Protein AF-A0A2K4XDV6-F1 (afdb_monomer_lite)

Organism: NCBI:txid1314868

Secondary structure (DSSP, 8-state):
--HHHHHHHHHHTT-SSHHHHHHHHHHT---HHHHHHHHHHHHTTSPPSSSHHHHHHHHT--TT--STTHHHHHHHHHHHHTT--HHHHHHHHHHHHHHHHHHHHHHHH-GGGSTT--S-----EEE-TTS-EEEE----GGGTGGG-TTSSTT--SS---TTSGGG--

pLDDT: mean 93.17, std 11.09, range [41.84, 98.5]

Sequence (169 aa):
MNKQELTEIFRKFKASNPEQWAESEIEEGIPQLARFLFLKGAWSNVVPDNDEWIQHILKNYDPTDNGPYSGMMHSIKEMIDAGVSKNAITEFARCIGAEMIFSMTYLMDDPEVVEDNEYVNWGLFITDDEGRPIKELSGLYESVLGTDPTGREMCPKNKIDPSNDLINA

Radius of gyration: 20.41 Å; chains: 1; bounding box: 43×46×60 Å

Foldseek 3Di:
DALVVQLVVCVVVPADPSSVLSCCCVPVVAPSVVLLVVLLVLLVPQDDQDLVVVVVLVVPDDPPDPDPPNVVSVVSVVCVVVPNDSNNVSLVSNVVSLVVQLVVLVCQQDVPVPPPPPDDDHHAADADPVRHGDGTNHDSNVCSLSSNPVNCSSDDPDPDPPVVVVVPD

Structure (mmCIF, N/CA/C/O backbone):
data_AF-A0A2K4XDV6-F1
#
_entry.id   AF-A0A2K4XDV6-F1
#
loop_
_atom_site.group_PDB
_atom_site.id
_atom_site.type_symbol
_atom_site.label_atom_id
_atom_site.label_alt_id
_atom_site.label_comp_id
_atom_site.label_asym_id
_atom_site.label_entity_id
_atom_site.label_seq_id
_atom_site.pdbx_PDB_ins_code
_atom_site.Cartn_x
_atom_site.Cartn_y
_atom_site.Cartn_z
_atom_site.occupancy
_atom_site.B_iso_or_equiv
_atom_site.auth_seq_id
_atom_site.auth_comp_id
_atom_site.auth_asym_id
_atom_site.auth_atom_id
_atom_site.pdbx_PDB_model_num
ATOM 1 N N . MET A 1 1 ? -8.083 8.823 23.516 1.00 90.25 1 MET A N 1
ATOM 2 C CA . MET A 1 1 ? -7.877 10.073 22.760 1.00 90.25 1 MET A CA 1
ATOM 3 C C . MET A 1 1 ? -9.237 10.667 22.460 1.00 90.25 1 MET A C 1
ATOM 5 O O . MET A 1 1 ? -10.180 9.904 22.283 1.00 90.25 1 MET A O 1
ATOM 9 N N . ASN A 1 2 ? -9.360 11.989 22.461 1.00 96.44 2 ASN A N 1
ATOM 10 C CA . ASN A 1 2 ? -10.571 12.681 22.014 1.00 96.44 2 ASN A CA 1
ATOM 11 C C . ASN A 1 2 ? -10.479 13.058 20.517 1.00 96.44 2 ASN A C 1
ATOM 13 O O . ASN A 1 2 ? -9.420 12.934 19.899 1.00 96.44 2 ASN A O 1
ATOM 17 N N . LYS A 1 3 ? -11.586 13.541 19.933 1.00 97.31 3 LYS A N 1
ATOM 18 C CA . LYS A 1 3 ? -11.684 13.914 18.505 1.00 97.31 3 LYS A CA 1
ATOM 19 C C . LYS A 1 3 ? -10.643 14.960 18.081 1.00 97.31 3 LYS A C 1
ATOM 21 O O . LYS A 1 3 ? -10.083 14.858 16.991 1.00 97.31 3 LYS A O 1
ATOM 26 N N . GLN A 1 4 ? -10.354 15.948 18.932 1.00 97.81 4 GLN A N 1
ATOM 27 C CA . GLN A 1 4 ? -9.379 16.998 18.626 1.00 97.81 4 GLN A CA 1
ATOM 28 C C . GLN A 1 4 ? -7.950 16.442 18.583 1.00 97.81 4 GLN A C 1
ATOM 30 O O . GLN A 1 4 ? -7.229 16.694 17.619 1.00 97.81 4 GLN A O 1
ATOM 35 N N . GLU A 1 5 ? -7.570 15.634 19.575 1.00 98.12 5 GLU A N 1
ATOM 36 C CA . GLU A 1 5 ? -6.262 14.964 19.619 1.00 98.12 5 GLU A CA 1
ATOM 37 C C . GLU A 1 5 ? -6.055 14.072 18.385 1.00 98.12 5 GLU A C 1
ATOM 39 O O . GLU A 1 5 ? -5.017 14.151 17.727 1.00 98.12 5 GLU A O 1
ATOM 44 N N . LEU A 1 6 ? -7.061 13.270 18.016 1.00 98.25 6 LEU A N 1
ATOM 45 C CA . LEU A 1 6 ? -7.009 12.424 16.819 1.00 98.25 6 LEU A CA 1
ATOM 46 C C . LEU A 1 6 ? -6.878 13.245 15.534 1.00 98.25 6 LEU A C 1
ATOM 48 O O . LEU A 1 6 ? -6.049 12.926 14.684 1.00 98.25 6 LEU A O 1
ATOM 52 N N . THR A 1 7 ? -7.636 14.335 15.409 1.00 98.38 7 THR A N 1
ATOM 53 C CA . THR A 1 7 ? -7.563 15.231 14.243 1.00 98.38 7 THR A CA 1
ATOM 54 C C . THR A 1 7 ? -6.146 15.786 14.066 1.00 98.38 7 THR A C 1
ATOM 56 O O . THR A 1 7 ? -5.611 15.819 12.956 1.00 98.38 7 THR A O 1
ATOM 59 N N . GLU A 1 8 ? -5.501 16.207 15.157 1.00 98.38 8 GLU A N 1
ATOM 60 C CA . GLU A 1 8 ? -4.121 16.701 15.128 1.00 98.38 8 GLU A CA 1
ATOM 61 C C . GLU A 1 8 ? -3.122 15.607 14.726 1.00 98.38 8 GLU A C 1
ATOM 63 O O . GLU A 1 8 ? -2.201 15.870 13.945 1.00 98.38 8 GLU A O 1
ATOM 68 N N . ILE A 1 9 ? -3.333 14.371 15.185 1.00 98.31 9 ILE A N 1
ATOM 69 C CA . ILE A 1 9 ? -2.529 13.206 14.797 1.00 98.31 9 ILE A CA 1
ATOM 70 C C . ILE A 1 9 ? -2.672 12.916 13.295 1.00 98.31 9 ILE A C 1
ATOM 72 O O . ILE A 1 9 ? -1.661 12.839 12.590 1.00 98.31 9 ILE A O 1
ATOM 76 N N . PHE A 1 10 ? -3.894 12.816 12.771 1.00 97.81 10 PHE A N 1
ATOM 77 C CA . PHE A 1 10 ? -4.126 12.595 11.339 1.00 97.81 10 PHE A CA 1
ATOM 78 C C . PHE A 1 10 ? -3.532 13.719 10.485 1.00 97.81 10 PHE A C 1
ATOM 80 O O . PHE A 1 10 ? -2.877 13.453 9.473 1.00 97.81 10 PHE A O 1
ATOM 87 N N . ARG A 1 11 ? -3.656 14.977 10.930 1.00 97.19 11 ARG A N 1
ATOM 88 C CA . ARG A 1 11 ? -3.043 16.130 10.257 1.00 97.19 11 ARG A CA 1
ATOM 89 C C . ARG A 1 11 ? -1.518 16.039 10.243 1.00 97.19 11 ARG A C 1
ATOM 91 O O . ARG A 1 11 ? -0.907 16.274 9.201 1.00 97.19 11 ARG A O 1
ATOM 98 N N . LYS A 1 12 ? -0.891 15.638 11.356 1.00 97.25 12 LYS A N 1
ATOM 99 C CA . LYS A 1 12 ? 0.561 15.390 11.428 1.00 97.25 12 LYS A CA 1
ATOM 100 C C . LYS A 1 12 ? 1.000 14.332 10.416 1.00 97.25 12 LYS A C 1
ATOM 102 O O . LYS A 1 12 ? 2.052 14.480 9.794 1.00 97.25 12 LYS A O 1
ATOM 107 N N . PHE A 1 13 ? 0.192 13.294 10.214 1.00 95.06 13 PHE A N 1
ATOM 108 C CA . PHE A 1 13 ? 0.467 12.270 9.211 1.00 95.06 13 PHE A CA 1
ATOM 109 C C . PHE A 1 13 ? -0.034 12.603 7.800 1.00 95.06 13 PHE A C 1
ATOM 111 O O . PHE A 1 13 ? 0.150 11.775 6.903 1.00 95.06 13 PHE A O 1
ATOM 118 N N . LYS A 1 14 ? -0.555 13.816 7.577 1.00 93.94 14 LYS A N 1
ATOM 119 C CA . LYS A 1 14 ? -1.045 14.315 6.284 1.00 93.94 14 LYS A CA 1
ATOM 120 C C . LYS A 1 14 ? -2.193 13.481 5.702 1.00 93.94 14 LYS A C 1
ATOM 122 O O . LYS A 1 14 ? -2.231 13.265 4.495 1.00 93.94 14 LYS A O 1
ATOM 127 N N . ALA A 1 15 ? -3.094 12.991 6.550 1.00 94.12 15 ALA A N 1
ATOM 128 C CA . ALA A 1 15 ? -4.327 12.374 6.078 1.00 94.12 15 ALA A CA 1
ATOM 129 C C . ALA A 1 15 ? -5.161 13.379 5.269 1.00 94.12 15 ALA A C 1
ATOM 131 O O . ALA A 1 15 ? -5.225 14.563 5.615 1.00 94.12 15 ALA A O 1
ATOM 132 N N . SER A 1 16 ? -5.821 12.899 4.218 1.00 90.00 16 SER A N 1
ATOM 133 C CA . SER A 1 16 ? -6.954 13.590 3.607 1.00 90.00 16 SER A CA 1
ATOM 134 C C . SER A 1 16 ? -8.092 13.656 4.634 1.00 90.00 16 SER A C 1
ATOM 136 O O . SER A 1 16 ? -8.364 12.670 5.309 1.00 90.00 16 SER A O 1
ATOM 138 N N . ASN A 1 17 ? -8.722 14.822 4.800 1.00 92.88 17 ASN A N 1
ATOM 139 C CA . ASN A 1 17 ? -9.828 15.059 5.746 1.00 92.88 17 ASN A CA 1
ATOM 140 C C . ASN A 1 17 ? -9.590 14.531 7.187 1.00 92.88 17 ASN A C 1
ATOM 142 O O . ASN A 1 17 ? -10.332 13.663 7.653 1.00 92.88 17 ASN A O 1
ATOM 146 N N . PRO A 1 18 ? -8.581 15.042 7.925 1.00 96.75 18 PRO A N 1
ATOM 147 C CA . PRO A 1 18 ? -8.239 14.584 9.281 1.00 96.75 18 PRO A CA 1
ATOM 148 C C . PRO A 1 18 ? -9.416 14.526 10.265 1.00 96.75 18 PRO A C 1
ATOM 150 O O . PRO A 1 18 ? -9.466 13.649 11.127 1.00 96.75 18 PRO A O 1
ATOM 153 N N . GLU A 1 19 ? -10.354 15.463 10.138 1.00 97.81 19 GLU A N 1
ATOM 154 C CA . GLU A 1 19 ? -11.543 15.579 10.978 1.00 97.81 19 GLU A CA 1
ATOM 155 C C . GLU A 1 19 ? -12.494 14.389 10.785 1.00 97.81 19 GLU A C 1
ATOM 157 O O . GLU A 1 19 ? -13.033 13.888 11.768 1.00 97.81 19 GLU A O 1
ATOM 162 N N . GLN A 1 20 ? -12.652 13.906 9.548 1.00 96.31 20 GLN A N 1
ATOM 163 C CA . GLN A 1 20 ? -13.538 12.787 9.212 1.00 96.31 20 GLN A CA 1
ATOM 164 C C . GLN A 1 20 ? -13.000 11.460 9.766 1.00 96.31 20 GLN A C 1
ATOM 166 O O . GLN A 1 20 ? -13.753 10.671 10.335 1.00 96.31 20 GLN A O 1
ATOM 171 N N . TRP A 1 21 ? -11.686 11.231 9.670 1.00 96.88 21 TRP A N 1
ATOM 172 C CA . TRP A 1 21 ? -11.053 10.059 10.283 1.00 96.88 21 TRP A CA 1
ATOM 173 C C . TRP A 1 21 ? -11.217 10.057 11.807 1.00 96.88 21 TRP A C 1
ATOM 175 O O . TRP A 1 21 ? -11.549 9.032 12.400 1.00 96.88 21 TRP A O 1
ATOM 185 N N . ALA A 1 22 ? -11.016 11.213 12.448 1.00 97.88 22 ALA A N 1
ATOM 186 C CA . ALA A 1 22 ? -11.192 11.355 13.890 1.00 97.88 22 ALA A CA 1
ATOM 187 C C . ALA A 1 22 ? -12.657 11.194 14.327 1.00 97.88 22 ALA A C 1
ATOM 189 O O . ALA A 1 22 ? -12.920 10.628 15.386 1.00 97.88 22 ALA A O 1
ATOM 190 N N . GLU A 1 23 ? -13.605 11.693 13.531 1.00 97.69 23 GLU A N 1
ATOM 191 C CA . GLU A 1 23 ? -15.043 11.533 13.752 1.00 97.69 23 GLU A CA 1
ATOM 192 C C . GLU A 1 23 ? -15.453 10.062 13.749 1.00 97.69 23 GLU A C 1
ATOM 194 O O . GLU A 1 23 ? -16.000 9.592 14.743 1.00 97.69 23 GLU A O 1
ATOM 199 N N . SER A 1 24 ? -15.099 9.314 12.703 1.00 95.75 24 SER A N 1
ATOM 200 C CA . SER A 1 24 ? -15.442 7.892 12.594 1.00 95.75 24 SER A CA 1
ATOM 201 C C . SER A 1 24 ? -14.802 7.042 13.708 1.00 95.75 24 SER A C 1
ATOM 203 O O . SER A 1 24 ? -15.440 6.134 14.242 1.00 95.75 24 SER A O 1
ATOM 205 N N . GLU A 1 25 ? -13.588 7.368 14.170 1.00 96.94 25 GLU A N 1
ATOM 206 C CA . GLU A 1 25 ? -12.997 6.649 15.311 1.00 96.94 25 GLU A CA 1
ATOM 207 C C . GLU A 1 25 ? -13.784 6.828 16.613 1.00 96.94 25 GLU A C 1
ATOM 209 O O . GLU A 1 25 ? -13.954 5.876 17.377 1.00 96.94 25 GLU A O 1
ATOM 214 N N . ILE A 1 26 ? -14.269 8.044 16.868 1.00 97.69 26 ILE A N 1
ATOM 215 C CA . ILE A 1 26 ? -14.978 8.382 18.105 1.00 97.69 26 ILE A CA 1
ATOM 216 C C . ILE A 1 26 ? -16.448 7.963 18.050 1.00 97.69 26 ILE A C 1
ATOM 218 O O . ILE A 1 26 ? -16.970 7.461 19.045 1.00 97.69 26 ILE A O 1
ATOM 222 N N . GLU A 1 27 ? -17.117 8.191 16.922 1.00 96.81 27 GLU A N 1
ATOM 223 C CA . GLU A 1 27 ? -18.573 8.060 16.797 1.00 96.81 27 GLU A CA 1
ATOM 224 C C . GLU A 1 27 ? -18.997 6.668 16.313 1.00 96.81 27 GLU A C 1
ATOM 226 O O . GLU A 1 27 ? -20.010 6.145 16.774 1.00 96.81 27 GLU A O 1
ATOM 231 N N . GLU A 1 28 ? -18.200 6.030 15.452 1.00 94.12 28 GLU A N 1
ATOM 232 C CA . GLU A 1 28 ? -18.491 4.698 14.894 1.00 94.12 28 GLU A CA 1
ATOM 233 C C . GLU A 1 28 ? -17.664 3.594 15.571 1.00 94.12 28 GLU A C 1
ATOM 235 O O . GLU A 1 28 ? -17.922 2.405 15.386 1.00 94.12 28 GLU A O 1
ATOM 240 N N . GLY A 1 29 ? -16.659 3.965 16.372 1.00 93.50 29 GLY A N 1
ATOM 241 C CA . GLY A 1 29 ? -15.792 3.014 17.063 1.00 93.50 29 GLY A CA 1
ATOM 242 C C . GLY A 1 29 ? -14.868 2.236 16.124 1.00 93.50 29 GLY A C 1
ATOM 243 O O . GLY A 1 29 ? -14.349 1.186 16.512 1.00 93.50 29 GLY A O 1
ATOM 244 N N . ILE A 1 30 ? -14.635 2.722 14.905 1.00 94.56 30 ILE A N 1
ATOM 245 C CA . ILE A 1 30 ? -13.731 2.110 13.924 1.00 94.56 30 ILE A CA 1
ATOM 246 C C . ILE A 1 30 ? -12.276 2.441 14.295 1.00 94.56 30 ILE A C 1
ATOM 248 O O . ILE A 1 30 ? -11.990 3.578 14.652 1.00 94.56 30 ILE A O 1
ATOM 252 N N . PRO A 1 31 ? -11.313 1.501 14.239 1.00 95.94 31 PRO A N 1
ATOM 253 C CA . PRO A 1 31 ? -9.912 1.790 14.563 1.00 95.94 31 PRO A CA 1
ATOM 254 C C . PRO A 1 31 ? -9.192 2.585 13.449 1.00 95.94 31 PRO A C 1
ATOM 256 O O . PRO A 1 31 ? -8.243 2.100 12.827 1.00 95.94 31 PRO A O 1
ATOM 259 N N . GLN A 1 32 ? -9.639 3.812 13.183 1.00 96.94 32 GLN A N 1
ATOM 260 C CA . GLN A 1 32 ? -9.213 4.598 12.025 1.00 96.94 32 GLN A CA 1
ATOM 261 C C . GLN A 1 32 ? -7.731 4.964 12.046 1.00 96.94 32 GLN A C 1
ATOM 263 O O . GLN A 1 32 ? -7.067 4.901 11.009 1.00 96.94 32 GLN A O 1
ATOM 268 N N . LEU A 1 33 ? -7.169 5.291 13.212 1.00 97.25 33 LEU A N 1
ATOM 269 C CA . LEU A 1 33 ? -5.748 5.608 13.316 1.00 97.25 33 LEU A CA 1
ATOM 270 C C . LEU A 1 33 ? -4.885 4.402 12.931 1.00 97.25 33 LEU A C 1
ATOM 272 O O . LEU A 1 33 ? -3.888 4.557 12.224 1.00 97.25 33 LEU A O 1
ATOM 276 N N . ALA A 1 34 ? -5.289 3.199 13.346 1.00 97.12 34 ALA A N 1
ATOM 277 C CA . ALA A 1 34 ? -4.603 1.966 12.978 1.00 97.12 34 ALA A CA 1
ATOM 278 C C . ALA A 1 34 ? -4.735 1.677 11.475 1.00 97.12 34 ALA A C 1
ATOM 280 O O . ALA A 1 34 ? -3.721 1.409 10.829 1.00 97.12 34 ALA A O 1
ATOM 281 N N . ARG A 1 35 ? -5.945 1.816 10.903 1.00 97.25 35 ARG A N 1
ATOM 282 C CA . ARG A 1 35 ? -6.178 1.658 9.454 1.00 97.25 35 ARG A CA 1
ATOM 283 C C . ARG A 1 35 ? -5.278 2.586 8.646 1.00 97.25 35 ARG A C 1
ATOM 285 O O . ARG A 1 35 ? -4.539 2.142 7.768 1.00 97.25 35 ARG A O 1
ATOM 292 N N . PHE A 1 36 ? -5.285 3.868 8.994 1.00 97.75 36 PHE A N 1
ATOM 293 C CA . PHE A 1 36 ? -4.508 4.882 8.298 1.00 97.75 36 PHE A CA 1
ATOM 294 C C . PHE A 1 36 ? -3.000 4.627 8.387 1.00 97.75 36 PHE A C 1
ATOM 296 O O . PHE A 1 36 ? -2.300 4.720 7.381 1.00 97.75 36 PHE A O 1
ATOM 303 N N . LEU A 1 37 ? -2.475 4.299 9.573 1.00 97.62 37 LEU A N 1
ATOM 304 C CA . LEU A 1 37 ? -1.043 4.041 9.746 1.00 97.62 37 LEU A CA 1
ATOM 305 C C . LEU A 1 37 ? -0.587 2.780 9.008 1.00 97.62 37 LEU A C 1
ATOM 307 O O . LEU A 1 37 ? 0.478 2.807 8.387 1.00 97.62 37 LEU A O 1
ATOM 311 N N . PHE A 1 38 ? -1.394 1.717 9.027 1.00 98.00 38 PHE A N 1
ATOM 312 C CA . PHE A 1 38 ? -1.117 0.503 8.263 1.00 98.00 38 PHE A CA 1
ATOM 313 C C . PHE A 1 38 ? -1.047 0.808 6.763 1.00 98.00 38 PHE A C 1
ATOM 315 O O . PHE A 1 38 ? -0.037 0.519 6.122 1.00 98.00 38 PHE A O 1
ATOM 322 N N . LEU A 1 39 ? -2.069 1.473 6.213 1.00 98.12 39 LEU A N 1
ATOM 323 C CA . LEU A 1 39 ? -2.122 1.818 4.789 1.00 98.12 39 LEU A CA 1
ATOM 324 C C . LEU A 1 39 ? -1.022 2.798 4.383 1.00 98.12 39 LEU A C 1
ATOM 326 O O . LEU A 1 39 ? -0.409 2.630 3.333 1.00 98.12 39 LEU A O 1
ATOM 330 N N . LYS A 1 40 ? -0.689 3.778 5.230 1.00 97.50 40 LYS A N 1
ATOM 331 C CA . LYS A 1 40 ? 0.458 4.669 5.011 1.00 97.50 40 LYS A CA 1
ATOM 332 C C . LYS A 1 40 ? 1.766 3.879 4.889 1.00 97.50 40 LYS A C 1
ATOM 334 O O . LYS A 1 40 ? 2.595 4.198 4.036 1.00 97.50 40 LYS A O 1
ATOM 339 N N . GLY A 1 41 ? 1.949 2.861 5.732 1.00 97.62 41 GLY A N 1
ATOM 340 C CA . GLY A 1 41 ? 3.070 1.928 5.645 1.00 97.62 41 GLY A CA 1
ATOM 341 C C . GLY A 1 41 ? 3.030 1.094 4.364 1.00 97.62 41 GLY A C 1
ATOM 342 O O . GLY A 1 41 ? 4.035 1.019 3.659 1.00 97.62 41 GLY A O 1
ATOM 343 N N . ALA A 1 42 ? 1.872 0.538 4.005 1.00 98.06 42 ALA A N 1
ATOM 344 C CA . ALA A 1 42 ? 1.694 -0.229 2.773 1.00 98.06 42 ALA A CA 1
ATOM 345 C C . ALA A 1 42 ? 2.062 0.606 1.532 1.00 98.06 42 ALA A C 1
ATOM 347 O O . ALA A 1 42 ? 2.918 0.201 0.746 1.00 98.06 42 ALA A O 1
ATOM 348 N N . TRP A 1 43 ? 1.533 1.827 1.424 1.00 98.00 43 TRP A N 1
ATOM 349 C CA . TRP A 1 43 ? 1.844 2.768 0.345 1.00 98.00 43 TRP A CA 1
ATOM 350 C C . TRP A 1 43 ? 3.321 3.156 0.258 1.00 98.00 43 TRP A C 1
ATOM 352 O O . TRP A 1 43 ? 3.798 3.462 -0.833 1.00 98.00 43 TRP A O 1
ATOM 362 N N . SER A 1 44 ? 4.069 3.118 1.367 1.00 96.75 44 SER A N 1
ATOM 363 C CA . SER A 1 44 ? 5.517 3.380 1.345 1.00 96.75 44 SER A CA 1
ATOM 364 C C . SER A 1 44 ? 6.335 2.297 0.626 1.00 96.75 44 SER A C 1
ATOM 366 O O . SER A 1 44 ? 7.485 2.547 0.276 1.00 96.75 44 SER A O 1
ATOM 368 N N . ASN A 1 45 ? 5.737 1.127 0.364 1.00 97.19 45 ASN A N 1
ATOM 369 C CA . ASN A 1 45 ? 6.339 0.047 -0.425 1.00 97.19 45 ASN A CA 1
ATOM 370 C C . ASN A 1 45 ? 6.006 0.141 -1.924 1.00 97.19 45 ASN A C 1
ATOM 372 O O . ASN A 1 45 ? 6.562 -0.609 -2.723 1.00 97.19 45 ASN A O 1
ATOM 376 N N . VAL A 1 46 ? 5.113 1.050 -2.325 1.00 97.75 46 VAL A N 1
ATOM 377 C CA . VAL A 1 46 ? 4.816 1.314 -3.737 1.00 97.75 46 VAL A CA 1
ATOM 378 C C . VAL A 1 46 ? 5.859 2.282 -4.289 1.00 97.75 46 VAL A C 1
ATOM 380 O O . VAL A 1 46 ? 6.270 3.221 -3.603 1.00 97.75 46 VAL A O 1
ATOM 383 N N . VAL A 1 47 ? 6.282 2.080 -5.541 1.00 96.94 47 VAL A N 1
ATOM 384 C CA . VAL A 1 47 ? 7.268 2.956 -6.196 1.00 96.94 47 VAL A CA 1
ATOM 385 C C . VAL A 1 47 ? 6.842 4.432 -6.108 1.00 96.94 47 VAL A C 1
ATOM 387 O O . VAL A 1 47 ? 5.651 4.732 -6.239 1.00 96.94 47 VAL A O 1
ATOM 390 N N . PRO A 1 48 ? 7.771 5.378 -5.876 1.00 96.12 48 PRO A N 1
ATOM 391 C CA . PRO A 1 48 ? 7.429 6.793 -5.736 1.00 96.12 48 PRO A CA 1
ATOM 392 C C . PRO A 1 48 ? 6.790 7.351 -7.015 1.00 96.12 48 PRO A C 1
ATOM 394 O O . PRO A 1 48 ? 7.023 6.844 -8.110 1.00 96.12 48 PRO A O 1
ATOM 397 N N . ASP A 1 49 ? 5.998 8.422 -6.893 1.00 95.50 49 ASP A N 1
ATOM 398 C CA . ASP A 1 49 ? 5.366 9.097 -8.040 1.00 95.50 49 ASP A CA 1
ATOM 399 C C . ASP A 1 49 ? 6.349 10.008 -8.804 1.00 95.50 49 ASP A 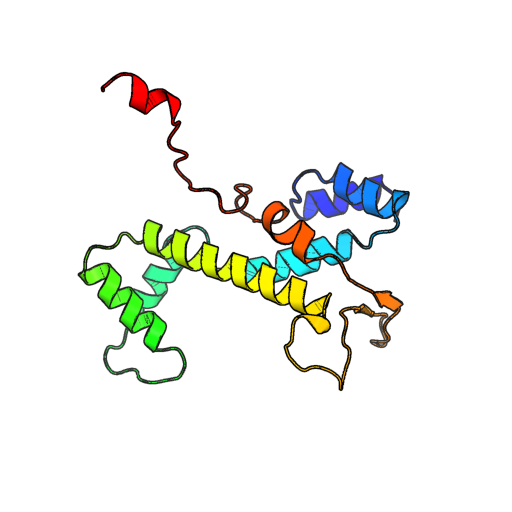C 1
ATOM 401 O O . ASP A 1 49 ? 6.131 11.203 -9.001 1.00 95.50 49 ASP A O 1
ATOM 405 N N . ASN A 1 50 ? 7.489 9.437 -9.191 1.00 94.81 50 ASN A N 1
ATOM 406 C CA . ASN A 1 50 ? 8.544 10.064 -9.977 1.00 94.81 50 ASN A CA 1
ATOM 407 C C . ASN A 1 50 ? 9.319 8.987 -10.768 1.00 94.81 50 ASN A C 1
ATOM 409 O O . ASN A 1 50 ? 8.928 7.818 -10.790 1.00 94.81 50 ASN A O 1
ATOM 413 N N . ASP A 1 51 ? 10.391 9.367 -11.467 1.00 94.75 51 ASP A N 1
ATOM 414 C CA . ASP A 1 51 ? 11.210 8.433 -12.250 1.00 94.75 51 ASP A CA 1
ATOM 415 C C . ASP A 1 51 ? 12.543 8.053 -11.579 1.00 94.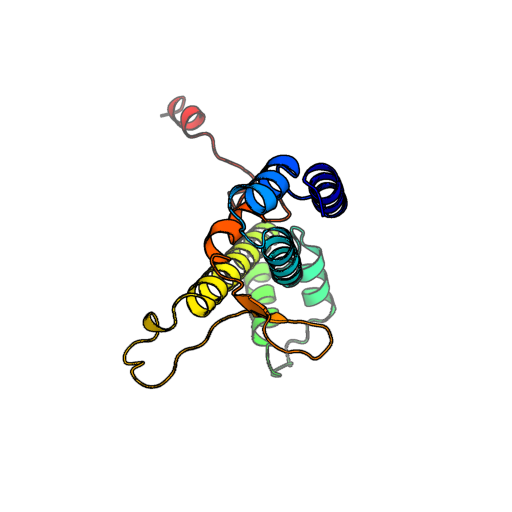75 51 ASP A C 1
ATOM 417 O O . ASP A 1 51 ? 13.339 7.322 -12.171 1.00 94.75 51 ASP A O 1
ATOM 421 N N . GLU A 1 52 ? 12.797 8.509 -10.348 1.00 95.81 52 GLU A N 1
ATOM 422 C CA . GLU A 1 52 ? 14.076 8.312 -9.650 1.00 95.81 52 GLU A CA 1
ATOM 423 C C . GLU A 1 52 ? 14.372 6.826 -9.417 1.00 95.81 52 GLU A C 1
ATOM 425 O O . GLU A 1 52 ? 15.511 6.382 -9.567 1.00 95.81 52 GLU A O 1
ATOM 430 N N . TRP A 1 53 ? 13.340 6.032 -9.121 1.00 96.19 53 TRP A N 1
ATOM 431 C CA . TRP A 1 53 ? 13.463 4.586 -8.938 1.00 96.19 53 TRP A CA 1
ATOM 432 C C . TRP A 1 53 ? 13.889 3.872 -10.234 1.00 96.19 53 TRP A C 1
ATOM 434 O O . TRP A 1 53 ? 14.742 2.987 -10.199 1.00 96.19 53 TRP A O 1
ATOM 444 N N . ILE A 1 54 ? 13.395 4.319 -11.396 1.00 97.31 54 ILE A N 1
ATOM 445 C CA . ILE A 1 54 ? 13.822 3.811 -12.711 1.00 97.31 54 ILE A CA 1
ATOM 446 C C . ILE A 1 54 ? 15.267 4.223 -12.988 1.00 97.31 54 ILE A C 1
ATOM 448 O O . ILE A 1 54 ? 16.065 3.413 -13.456 1.00 97.31 54 ILE A O 1
ATOM 452 N N . GLN A 1 55 ? 15.638 5.471 -12.687 1.00 95.62 55 GLN A N 1
ATOM 453 C CA . GLN A 1 55 ? 17.022 5.930 -12.846 1.00 95.62 55 GLN A CA 1
ATOM 454 C C . GLN A 1 55 ? 17.990 5.114 -11.981 1.00 95.62 55 GLN A C 1
ATOM 456 O O . GLN A 1 55 ? 19.080 4.768 -12.439 1.00 95.62 55 GLN A O 1
ATOM 461 N N . HIS A 1 56 ? 17.583 4.764 -10.758 1.00 94.81 56 HIS A N 1
ATOM 462 C CA . HIS A 1 56 ? 18.352 3.889 -9.881 1.00 94.81 56 HIS A CA 1
ATOM 463 C C . HIS A 1 56 ? 18.538 2.492 -10.486 1.00 94.81 56 HIS A C 1
ATOM 465 O O . HIS A 1 56 ? 19.652 1.972 -10.469 1.00 94.81 56 HIS A O 1
ATOM 471 N N . ILE A 1 57 ? 17.488 1.909 -11.070 1.00 94.56 57 ILE A N 1
ATOM 472 C CA . ILE A 1 57 ? 17.571 0.616 -11.766 1.00 94.56 57 ILE A CA 1
ATOM 473 C C . ILE A 1 57 ? 18.546 0.696 -12.946 1.00 94.56 57 ILE A C 1
ATOM 475 O O . ILE A 1 57 ? 19.475 -0.100 -13.025 1.00 94.56 57 ILE A O 1
ATOM 479 N N . LEU A 1 58 ? 18.399 1.693 -13.825 1.00 94.06 58 LEU A N 1
ATOM 480 C CA . LEU A 1 58 ? 19.250 1.840 -15.013 1.00 94.06 58 LEU A CA 1
ATOM 481 C C . LEU A 1 58 ? 20.725 2.074 -14.666 1.00 94.06 58 LEU A C 1
ATOM 483 O O . LEU A 1 58 ? 21.608 1.590 -15.370 1.00 94.06 58 LEU A O 1
ATOM 487 N N . LYS A 1 59 ? 21.004 2.801 -13.578 1.00 95.81 59 LYS A N 1
ATOM 488 C CA . LYS A 1 59 ? 22.373 3.045 -13.105 1.00 95.81 59 LYS A CA 1
ATOM 489 C C . LYS A 1 59 ? 23.074 1.761 -12.651 1.00 95.81 59 LYS A C 1
ATOM 491 O O . LYS A 1 59 ? 24.290 1.669 -12.787 1.00 95.81 59 LYS A O 1
ATOM 496 N N . ASN A 1 60 ? 22.322 0.813 -12.098 1.00 93.25 60 ASN A N 1
ATOM 497 C CA . ASN A 1 60 ? 22.843 -0.438 -11.543 1.00 93.25 60 ASN A CA 1
ATOM 498 C C . ASN A 1 60 ? 22.551 -1.653 -12.439 1.00 93.25 60 ASN A C 1
ATOM 500 O O . ASN A 1 60 ? 22.702 -2.784 -11.991 1.00 93.25 60 ASN A O 1
ATOM 504 N N . TYR A 1 61 ? 22.108 -1.425 -13.676 1.00 94.88 61 TYR A N 1
ATOM 505 C CA . TYR A 1 61 ? 21.722 -2.488 -14.593 1.00 94.88 61 TYR A CA 1
ATOM 506 C C . TYR A 1 61 ? 22.922 -3.360 -14.977 1.00 94.88 61 TYR A C 1
ATOM 508 O O . TYR A 1 61 ? 23.918 -2.861 -15.506 1.00 94.88 61 TYR A O 1
ATOM 516 N N . ASP A 1 62 ? 22.778 -4.666 -14.771 1.00 95.00 62 ASP A N 1
ATOM 517 C CA . ASP A 1 62 ? 23.696 -5.690 -15.254 1.00 95.00 62 ASP A CA 1
ATOM 518 C C . ASP A 1 62 ? 22.924 -6.645 -16.183 1.00 95.00 62 ASP A C 1
ATOM 520 O O . ASP A 1 62 ? 22.064 -7.392 -15.713 1.00 95.00 62 ASP A O 1
ATOM 524 N N . PRO A 1 63 ? 23.216 -6.663 -17.498 1.00 93.81 63 PRO A N 1
ATOM 525 C CA . PRO A 1 63 ? 22.523 -7.535 -18.448 1.00 93.81 63 PRO A CA 1
ATOM 526 C C . PRO A 1 63 ? 22.769 -9.030 -18.200 1.00 93.81 63 PRO A C 1
ATOM 528 O O . PRO A 1 63 ? 22.124 -9.861 -18.834 1.00 93.81 63 PRO A O 1
ATOM 531 N N . THR A 1 64 ? 23.722 -9.386 -17.335 1.00 96.31 64 THR A N 1
ATOM 532 C CA . THR A 1 64 ? 24.046 -10.776 -16.996 1.00 96.31 64 THR A CA 1
ATOM 533 C C . THR A 1 64 ? 23.428 -11.240 -15.679 1.00 96.31 64 THR A C 1
ATOM 535 O O . THR A 1 64 ? 23.493 -12.436 -15.372 1.00 96.31 64 THR A O 1
ATOM 538 N N . ASP A 1 65 ? 22.797 -10.335 -14.921 1.00 95.50 65 ASP A N 1
ATOM 539 C CA . ASP A 1 65 ? 22.135 -10.680 -13.667 1.00 95.50 65 ASP A CA 1
ATOM 540 C C . ASP A 1 65 ? 20.930 -11.594 -13.926 1.00 95.50 65 ASP A C 1
ATOM 542 O O . ASP A 1 65 ? 20.033 -11.274 -14.699 1.00 95.50 65 ASP A O 1
ATOM 546 N N . ASN A 1 66 ? 20.912 -12.746 -13.264 1.00 95.56 66 ASN A N 1
ATOM 547 C CA . ASN A 1 66 ? 19.820 -13.719 -13.311 1.00 95.56 66 ASN A CA 1
ATOM 548 C C . ASN A 1 66 ? 19.340 -14.092 -11.897 1.00 95.56 66 ASN A C 1
ATOM 550 O O . ASN A 1 66 ? 18.764 -15.160 -11.683 1.00 95.56 66 ASN A O 1
ATOM 554 N N . GLY A 1 67 ? 19.616 -13.238 -10.907 1.00 95.06 67 GLY A N 1
ATOM 555 C CA . GLY A 1 67 ? 19.179 -13.421 -9.529 1.00 95.06 67 GLY A CA 1
ATOM 556 C C . GLY A 1 67 ? 17.668 -13.221 -9.341 1.00 95.06 67 GLY A C 1
ATOM 557 O O . GLY A 1 67 ? 16.965 -12.786 -10.262 1.00 95.06 67 GLY A O 1
ATOM 558 N N . PRO A 1 68 ? 17.136 -13.516 -8.139 1.00 95.31 68 PRO A N 1
ATOM 559 C CA . PRO A 1 68 ? 15.744 -13.232 -7.804 1.00 95.31 68 PRO A CA 1
ATOM 560 C C . PRO A 1 68 ? 15.374 -11.780 -8.125 1.00 95.31 68 PRO A C 1
ATOM 562 O O . PRO A 1 68 ? 16.125 -10.863 -7.808 1.00 95.31 68 PRO A O 1
ATOM 565 N N . TYR A 1 69 ? 14.211 -11.579 -8.743 1.00 90.69 69 TYR A N 1
ATOM 566 C CA . TYR A 1 69 ? 13.684 -10.269 -9.154 1.00 90.69 69 TYR A CA 1
ATOM 567 C C . TYR A 1 69 ? 14.470 -9.514 -10.248 1.00 90.69 69 TYR A C 1
ATOM 569 O O . TYR A 1 69 ? 14.014 -8.451 -10.672 1.00 90.69 69 TYR A O 1
ATOM 577 N N . SER A 1 70 ? 15.565 -10.065 -10.793 1.00 94.56 70 SER A N 1
ATOM 578 C CA . SER A 1 70 ? 16.306 -9.460 -11.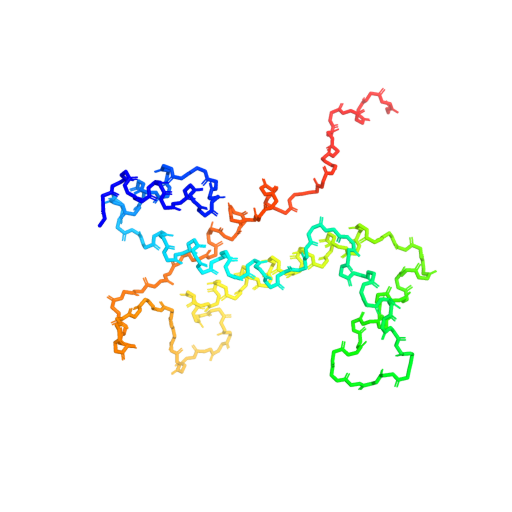923 1.00 94.56 70 SER A CA 1
ATOM 579 C C . SER A 1 70 ? 15.436 -9.235 -13.170 1.00 94.56 70 SER A C 1
ATOM 581 O O . SER A 1 70 ? 15.645 -8.282 -13.917 1.00 94.56 70 SER A O 1
ATOM 583 N N . GLY A 1 71 ? 14.371 -10.023 -13.354 1.00 95.88 71 GLY A N 1
ATOM 584 C CA . GLY A 1 71 ? 13.394 -9.809 -14.427 1.00 95.88 71 GLY A CA 1
ATOM 585 C C . GLY A 1 71 ? 12.832 -8.380 -14.475 1.00 95.88 71 GLY A C 1
ATOM 586 O O . GLY A 1 71 ? 12.639 -7.843 -15.560 1.00 95.88 71 GLY A O 1
ATOM 587 N N . MET A 1 72 ? 12.663 -7.715 -13.324 1.00 94.06 72 MET A N 1
ATOM 588 C CA . MET A 1 72 ? 12.178 -6.332 -13.279 1.00 94.06 72 MET A CA 1
ATOM 589 C C . MET A 1 72 ? 13.127 -5.362 -13.998 1.00 94.06 72 MET A C 1
ATOM 591 O O . ME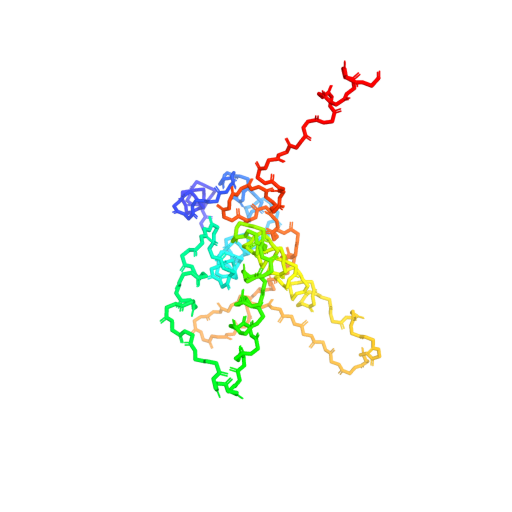T A 1 72 ? 12.667 -4.524 -14.773 1.00 94.06 72 MET A O 1
ATOM 595 N N . MET A 1 73 ? 14.442 -5.459 -13.763 1.00 94.75 73 MET A N 1
ATOM 596 C CA . MET A 1 73 ? 15.397 -4.538 -14.391 1.00 94.75 73 MET A CA 1
ATOM 597 C C . MET A 1 73 ? 15.522 -4.788 -15.896 1.00 94.75 73 MET A C 1
ATOM 599 O O . MET A 1 73 ? 15.566 -3.824 -16.662 1.00 94.75 73 MET A O 1
ATOM 603 N N . HIS A 1 74 ? 15.497 -6.059 -16.317 1.00 96.75 74 HIS A N 1
ATOM 604 C CA . HIS A 1 74 ? 15.516 -6.448 -17.730 1.00 96.75 74 HIS A CA 1
ATOM 605 C C . HIS A 1 74 ? 14.292 -5.913 -18.468 1.00 96.75 74 HIS A C 1
ATOM 607 O O . HIS A 1 74 ? 14.437 -5.225 -19.477 1.00 96.75 74 HIS A O 1
ATOM 613 N N . SER A 1 75 ? 13.093 -6.129 -17.921 1.00 97.31 75 SER A N 1
ATOM 614 C CA . SER A 1 75 ? 11.852 -5.643 -18.530 1.00 97.31 75 SER A CA 1
ATOM 615 C C . SER A 1 75 ? 11.771 -4.117 -18.567 1.00 97.31 75 SER A C 1
ATOM 617 O O . SER A 1 75 ? 11.322 -3.553 -19.560 1.00 97.31 75 SER A O 1
ATOM 619 N N . ILE A 1 76 ? 12.231 -3.414 -17.524 1.00 97.06 76 ILE A N 1
ATOM 620 C CA . ILE A 1 76 ? 12.293 -1.943 -17.541 1.00 97.06 76 ILE A CA 1
ATOM 621 C C . ILE A 1 76 ? 13.258 -1.452 -18.617 1.00 97.06 76 ILE A C 1
ATOM 623 O O . ILE A 1 76 ? 12.925 -0.514 -19.342 1.00 97.06 76 ILE A O 1
ATOM 627 N N . LYS A 1 77 ? 14.431 -2.079 -18.760 1.00 97.06 77 LYS A N 1
ATOM 628 C CA . LYS A 1 77 ? 15.386 -1.716 -19.811 1.00 97.06 77 LYS A CA 1
ATOM 629 C C . LYS A 1 77 ? 14.791 -1.925 -21.204 1.00 97.06 77 LYS A C 1
ATOM 631 O O . LYS A 1 77 ? 14.876 -1.016 -22.026 1.00 97.06 77 LYS A O 1
ATOM 636 N N . GLU A 1 78 ? 14.145 -3.065 -21.434 1.00 97.62 78 GLU A N 1
ATOM 637 C CA . GLU A 1 78 ? 13.469 -3.383 -22.694 1.00 97.62 78 GLU A CA 1
ATOM 638 C C . GLU A 1 78 ? 12.354 -2.377 -23.018 1.00 97.62 78 GLU A C 1
ATOM 640 O O . GLU A 1 78 ? 12.306 -1.847 -24.126 1.00 97.62 78 GLU A O 1
ATOM 645 N N . MET A 1 79 ? 11.505 -2.036 -22.042 1.00 98.25 79 MET A N 1
ATOM 646 C CA . MET A 1 79 ? 10.452 -1.027 -22.213 1.00 98.25 79 MET A CA 1
ATOM 647 C C . MET A 1 79 ? 11.021 0.346 -22.594 1.00 98.25 79 MET A C 1
ATOM 649 O O . MET A 1 79 ? 10.488 1.011 -23.484 1.00 98.25 79 MET A O 1
ATOM 653 N N . ILE A 1 80 ? 12.111 0.771 -21.949 1.00 97.69 80 ILE A N 1
ATOM 654 C CA . ILE A 1 80 ? 12.781 2.038 -22.272 1.00 97.69 80 ILE A CA 1
ATOM 655 C C . ILE A 1 80 ? 13.375 2.002 -23.684 1.00 97.69 80 ILE A C 1
ATOM 657 O O . ILE A 1 80 ? 13.208 2.966 -24.432 1.00 97.69 80 ILE A O 1
ATOM 661 N N . ASP A 1 81 ? 14.022 0.902 -24.070 1.00 97.50 81 ASP A N 1
ATOM 662 C CA . ASP A 1 81 ? 14.596 0.732 -25.411 1.00 97.50 81 ASP A CA 1
ATOM 663 C C . ASP A 1 81 ? 13.518 0.698 -26.505 1.00 97.50 81 ASP A C 1
ATOM 665 O O . ASP A 1 81 ? 13.742 1.183 -27.614 1.00 97.50 81 ASP A O 1
ATOM 669 N N . ALA A 1 82 ? 12.325 0.198 -26.175 1.00 98.38 82 ALA A N 1
ATOM 670 C CA . ALA A 1 82 ? 11.142 0.230 -27.031 1.00 98.38 82 ALA A CA 1
ATOM 671 C C . ALA A 1 82 ? 10.440 1.605 -27.077 1.00 98.38 82 ALA A C 1
ATOM 673 O O . ALA A 1 82 ? 9.456 1.773 -27.798 1.00 98.38 82 ALA A O 1
ATOM 674 N N . GLY A 1 83 ? 10.925 2.601 -26.328 1.00 98.12 83 GLY A N 1
ATOM 675 C CA . GLY A 1 83 ? 10.394 3.966 -26.328 1.00 98.12 83 GLY A CA 1
ATOM 676 C C . GLY A 1 83 ? 9.225 4.213 -25.370 1.00 98.12 83 GLY A C 1
ATOM 677 O O . GLY A 1 83 ? 8.591 5.269 -25.447 1.00 98.12 83 GLY A O 1
ATOM 678 N N . VAL A 1 84 ? 8.930 3.292 -24.446 1.00 98.00 84 VAL A N 1
ATOM 679 C CA . VAL A 1 84 ? 7.930 3.529 -23.396 1.00 98.00 84 VAL A CA 1
ATOM 680 C C . VAL A 1 84 ? 8.447 4.612 -22.452 1.00 98.00 84 VAL A C 1
ATOM 682 O O . VAL A 1 84 ? 9.563 4.547 -21.937 1.00 98.00 84 VAL A O 1
ATOM 685 N N . SER A 1 85 ? 7.631 5.635 -22.199 1.00 96.50 85 SER A N 1
ATOM 686 C CA . SER A 1 85 ? 8.038 6.710 -21.295 1.00 96.50 85 SER A CA 1
ATOM 687 C C . SER A 1 85 ? 8.164 6.210 -19.853 1.00 96.50 85 SER A C 1
ATOM 689 O O . SER A 1 85 ? 7.322 5.454 -19.365 1.00 96.50 85 SER A O 1
ATOM 691 N N . LYS A 1 86 ? 9.157 6.720 -19.120 1.00 96.12 86 LYS A N 1
ATOM 692 C CA . LYS A 1 86 ? 9.314 6.447 -17.682 1.00 96.12 86 LYS A CA 1
ATOM 693 C C . LYS A 1 86 ? 8.054 6.772 -16.875 1.00 96.12 86 LYS A C 1
ATOM 695 O O . LYS A 1 86 ? 7.727 6.045 -15.951 1.00 96.12 86 LYS A O 1
ATOM 700 N N . ASN A 1 87 ? 7.323 7.828 -17.246 1.00 94.69 87 ASN A N 1
ATOM 701 C CA . ASN A 1 87 ? 6.071 8.183 -16.577 1.00 94.69 87 ASN A CA 1
ATOM 702 C C . ASN A 1 87 ? 4.990 7.110 -16.773 1.00 94.69 87 ASN A C 1
ATOM 704 O O . ASN A 1 87 ? 4.286 6.797 -15.823 1.00 94.69 87 ASN A O 1
ATOM 708 N N . ALA A 1 88 ? 4.881 6.520 -17.968 1.00 95.88 88 ALA A N 1
ATOM 709 C CA . ALA A 1 88 ? 3.953 5.416 -18.209 1.00 95.88 88 ALA A CA 1
ATOM 710 C C . ALA A 1 88 ? 4.338 4.164 -17.402 1.00 95.88 88 ALA A C 1
ATOM 712 O O . ALA A 1 88 ? 3.466 3.532 -16.814 1.00 95.88 88 ALA A O 1
ATOM 713 N N . ILE A 1 89 ? 5.638 3.853 -17.312 1.00 97.44 89 ILE A N 1
ATOM 714 C CA . ILE A 1 89 ? 6.146 2.747 -16.483 1.00 97.44 89 ILE A CA 1
ATOM 715 C C . ILE A 1 89 ? 5.837 2.997 -14.999 1.00 97.44 89 ILE A C 1
ATOM 717 O O . ILE A 1 89 ? 5.357 2.094 -14.320 1.00 97.44 89 ILE A O 1
ATOM 721 N N . THR A 1 90 ? 6.062 4.217 -14.495 1.00 96.62 90 THR A N 1
ATOM 722 C CA . THR A 1 90 ? 5.726 4.591 -13.112 1.00 96.62 90 THR A CA 1
ATOM 723 C C . THR A 1 90 ? 4.225 4.495 -12.847 1.00 96.62 90 THR A C 1
ATOM 725 O O . THR A 1 90 ? 3.846 3.894 -11.847 1.00 96.62 90 THR A O 1
ATOM 728 N N . GLU A 1 91 ? 3.361 5.037 -13.712 1.00 95.69 91 GLU A N 1
ATOM 729 C CA . GLU A 1 91 ? 1.903 4.936 -13.522 1.00 95.69 91 GLU A CA 1
ATOM 730 C C . GLU A 1 91 ? 1.453 3.468 -13.504 1.00 95.69 91 GLU A C 1
ATOM 732 O O . GLU A 1 91 ? 0.742 3.068 -12.587 1.00 95.69 91 GLU A O 1
ATOM 737 N N . PHE A 1 92 ? 1.939 2.643 -14.440 1.00 96.62 92 PHE A N 1
ATOM 738 C CA . PHE A 1 92 ? 1.665 1.205 -14.449 1.00 96.62 92 PHE A CA 1
ATOM 739 C C . PHE A 1 92 ? 2.101 0.529 -13.141 1.00 96.62 92 PHE A C 1
ATOM 741 O O . PHE A 1 92 ? 1.288 -0.101 -12.468 1.00 96.62 92 PHE A O 1
ATOM 748 N N . ALA A 1 93 ? 3.365 0.696 -12.743 1.00 97.19 93 ALA A N 1
ATOM 749 C CA . ALA A 1 93 ? 3.910 0.064 -11.545 1.00 97.19 93 ALA A CA 1
ATOM 750 C C . ALA A 1 93 ? 3.191 0.518 -10.264 1.00 97.19 93 ALA A C 1
ATOM 752 O O . ALA A 1 93 ? 2.952 -0.295 -9.369 1.00 97.19 93 ALA A O 1
ATOM 753 N N . ARG A 1 94 ? 2.801 1.797 -10.174 1.00 97.38 94 ARG A N 1
ATOM 754 C CA . ARG A 1 94 ? 2.014 2.300 -9.043 1.00 97.38 94 ARG A CA 1
ATOM 755 C C . ARG A 1 94 ? 0.607 1.708 -9.012 1.00 97.38 94 ARG A C 1
ATOM 757 O O . ARG A 1 94 ? 0.159 1.362 -7.925 1.00 97.38 94 ARG A O 1
ATOM 764 N N . CYS A 1 95 ? -0.068 1.565 -10.156 1.00 97.50 95 CYS A N 1
ATOM 765 C CA . CYS A 1 95 ? -1.389 0.931 -10.220 1.00 97.50 95 CYS A CA 1
ATOM 766 C C . CYS A 1 95 ? -1.333 -0.533 -9.772 1.00 97.50 95 CYS A C 1
ATOM 768 O O . CYS A 1 95 ? -2.133 -0.926 -8.931 1.00 97.50 95 CYS A O 1
ATOM 770 N N . ILE A 1 96 ? -0.342 -1.301 -10.240 1.00 98.06 96 ILE A N 1
ATOM 771 C CA . ILE A 1 96 ? -0.130 -2.686 -9.787 1.00 98.06 96 ILE A CA 1
ATOM 772 C C . ILE A 1 96 ? 0.152 -2.737 -8.278 1.00 98.06 96 ILE A C 1
ATOM 774 O O . ILE A 1 96 ? -0.382 -3.588 -7.571 1.00 98.06 96 ILE A O 1
ATOM 778 N N . GLY A 1 97 ? 0.955 -1.804 -7.757 1.00 98.19 97 GLY A N 1
ATOM 779 C CA . GLY A 1 97 ? 1.204 -1.696 -6.318 1.00 98.19 97 GLY A CA 1
ATOM 780 C C . GLY A 1 97 ? -0.065 -1.396 -5.513 1.00 98.19 97 GLY A C 1
ATOM 781 O O . GLY A 1 97 ? -0.311 -2.036 -4.495 1.00 98.19 97 GLY A O 1
ATOM 782 N N . ALA A 1 98 ? -0.891 -0.461 -5.981 1.00 98.12 98 ALA A N 1
ATOM 783 C CA . ALA A 1 98 ? -2.164 -0.116 -5.353 1.00 98.12 98 ALA A CA 1
ATOM 784 C C . ALA A 1 98 ? -3.156 -1.290 -5.372 1.00 98.12 98 ALA A C 1
ATOM 786 O O . ALA A 1 98 ? -3.783 -1.586 -4.356 1.00 98.12 98 ALA A O 1
ATOM 787 N N . GLU A 1 99 ? -3.256 -1.992 -6.502 1.00 98.19 99 GLU A N 1
ATOM 788 C CA . GLU A 1 99 ? -4.091 -3.185 -6.664 1.00 98.19 99 GLU A CA 1
ATOM 789 C C . GLU A 1 99 ? -3.628 -4.331 -5.760 1.00 98.19 99 GLU A C 1
ATOM 791 O O . GLU A 1 99 ? -4.456 -5.010 -5.155 1.00 98.19 99 GLU A O 1
ATOM 796 N N . MET A 1 100 ? -2.314 -4.509 -5.594 1.00 98.38 100 MET A N 1
ATOM 797 C CA . MET A 1 100 ? -1.765 -5.477 -4.645 1.00 98.38 100 MET A CA 1
ATOM 798 C C . MET A 1 100 ? -2.139 -5.122 -3.201 1.00 98.38 100 MET A C 1
ATOM 800 O O . MET A 1 100 ? -2.559 -5.999 -2.451 1.00 98.38 100 MET A O 1
ATOM 804 N N . ILE A 1 101 ? -2.044 -3.845 -2.802 1.00 98.50 101 ILE A N 1
ATOM 805 C CA . ILE A 1 101 ? -2.490 -3.407 -1.467 1.00 98.50 101 ILE A CA 1
ATOM 806 C C . ILE A 1 101 ? -3.984 -3.700 -1.287 1.00 98.50 101 ILE A C 1
ATOM 808 O O . ILE A 1 101 ? -4.372 -4.273 -0.269 1.00 98.50 101 ILE A O 1
ATOM 812 N N . PHE A 1 102 ? -4.817 -3.349 -2.268 1.00 98.25 102 PHE A N 1
ATOM 813 C CA . PHE A 1 102 ? -6.253 -3.630 -2.234 1.00 98.25 102 PHE A CA 1
ATOM 814 C C . PHE A 1 102 ? -6.539 -5.127 -2.096 1.00 98.25 102 PHE A C 1
ATOM 816 O O . PHE A 1 102 ? -7.230 -5.539 -1.171 1.00 98.25 102 PHE A O 1
ATOM 823 N N . SER A 1 103 ? -5.939 -5.951 -2.950 1.00 97.81 103 SER A N 1
ATOM 824 C CA . SER A 1 103 ? -6.160 -7.400 -2.959 1.00 97.81 103 SER A CA 1
ATOM 825 C C . SER A 1 103 ? -5.728 -8.051 -1.647 1.00 97.81 103 SER A C 1
ATOM 827 O O . SER A 1 103 ? -6.456 -8.869 -1.093 1.00 97.81 103 SER A O 1
ATOM 829 N N . MET A 1 104 ? -4.572 -7.654 -1.106 1.00 97.56 104 MET A N 1
ATOM 830 C CA . MET A 1 104 ? -4.082 -8.182 0.168 1.00 97.56 104 MET A CA 1
ATOM 831 C C . MET A 1 104 ? -4.944 -7.740 1.348 1.00 97.56 104 MET A C 1
ATOM 833 O O . MET A 1 104 ? -5.193 -8.538 2.242 1.00 97.56 104 MET A O 1
ATOM 837 N N . THR A 1 105 ? -5.401 -6.488 1.364 1.00 97.56 105 THR A N 1
ATOM 838 C CA . THR A 1 105 ? -6.276 -5.992 2.438 1.00 97.56 105 THR A CA 1
ATOM 839 C C . THR A 1 105 ? -7.671 -6.604 2.378 1.00 97.56 105 THR A C 1
ATOM 841 O O . THR A 1 105 ? -8.245 -6.864 3.426 1.00 97.56 105 THR A O 1
ATOM 844 N N . TYR A 1 106 ? -8.180 -6.906 1.184 1.00 96.94 106 TYR A N 1
ATOM 845 C CA . TYR A 1 106 ? -9.418 -7.663 1.014 1.00 96.94 106 TYR A CA 1
ATOM 846 C C . TYR A 1 106 ? -9.256 -9.109 1.500 1.00 96.94 106 TYR A C 1
ATOM 848 O O . TYR A 1 106 ? -10.034 -9.576 2.322 1.00 96.94 106 TYR A O 1
ATOM 856 N N . LEU A 1 107 ? -8.181 -9.788 1.083 1.00 96.94 107 LEU A N 1
ATOM 857 C CA . LEU A 1 107 ? -7.856 -11.149 1.525 1.00 96.94 107 LEU A CA 1
ATOM 858 C C . LEU A 1 107 ? -7.674 -11.254 3.047 1.00 96.94 107 LEU A C 1
ATOM 860 O O . LEU A 1 107 ? -7.998 -12.280 3.632 1.00 96.94 107 LEU A O 1
ATOM 864 N N . MET A 1 108 ? -7.123 -10.225 3.700 1.00 95.69 108 MET A N 1
ATOM 865 C CA . MET A 1 108 ? -6.970 -10.196 5.162 1.00 95.69 108 MET A CA 1
ATOM 866 C C . MET A 1 108 ? -8.308 -10.152 5.906 1.00 95.69 108 MET A C 1
ATOM 868 O O . MET A 1 108 ? -8.362 -10.648 7.030 1.00 95.69 108 MET A O 1
ATOM 872 N N . ASP A 1 109 ? -9.337 -9.568 5.291 1.00 94.75 109 ASP A N 1
ATOM 873 C CA . ASP A 1 109 ? -10.674 -9.421 5.870 1.00 94.75 109 ASP A CA 1
ATOM 874 C C . ASP A 1 109 ? -11.593 -10.593 5.522 1.00 94.75 109 ASP A C 1
ATOM 876 O O . ASP A 1 109 ? -12.483 -10.926 6.302 1.00 94.75 1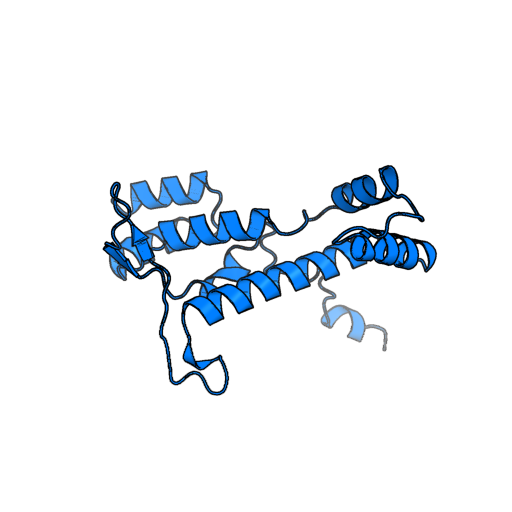09 ASP A O 1
ATOM 880 N N . ASP A 1 110 ? -11.380 -11.216 4.363 1.00 95.00 110 ASP A N 1
ATOM 881 C CA . ASP A 1 110 ? -12.231 -12.284 3.856 1.00 95.00 110 ASP A CA 1
ATOM 882 C C . ASP A 1 110 ? -11.404 -13.515 3.440 1.00 95.00 110 ASP A C 1
ATOM 884 O O . ASP A 1 110 ? -10.906 -13.593 2.313 1.00 95.00 110 ASP A O 1
ATOM 888 N N . PRO A 1 111 ? -11.245 -14.504 4.340 1.00 94.19 111 PRO A N 1
ATOM 889 C CA . PRO A 1 111 ? -10.629 -15.787 4.018 1.00 94.19 111 PRO A CA 1
ATOM 890 C C . PRO A 1 111 ? -11.417 -16.655 3.024 1.00 94.19 111 PRO A C 1
ATOM 892 O O . PRO A 1 111 ? -10.839 -17.602 2.479 1.00 94.19 111 PRO A O 1
ATOM 895 N N . GLU A 1 112 ? -12.706 -16.370 2.793 1.00 93.62 112 GLU A N 1
ATOM 896 C CA . GLU A 1 112 ? -13.583 -17.156 1.908 1.00 93.62 112 GLU A CA 1
ATOM 897 C C . GLU A 1 112 ? -13.311 -16.881 0.422 1.00 93.62 112 GLU A C 1
ATOM 899 O O . GLU A 1 112 ? -13.724 -17.652 -0.444 1.00 93.62 112 GLU A O 1
ATOM 904 N N . VAL A 1 113 ? -12.547 -15.830 0.103 1.00 94.62 113 VAL A N 1
ATOM 905 C CA . VAL A 1 113 ? -12.099 -15.544 -1.274 1.00 94.62 113 VAL A CA 1
ATOM 906 C C . VAL A 1 113 ? -11.137 -16.598 -1.819 1.00 94.62 113 VAL A C 1
ATOM 908 O O . VAL A 1 113 ? -10.894 -16.652 -3.026 1.00 94.62 113 VAL A O 1
ATOM 911 N N . VAL A 1 114 ? -10.538 -17.405 -0.938 1.00 96.25 114 VAL A N 1
ATOM 912 C CA . VAL A 1 114 ? -9.684 -18.523 -1.330 1.00 96.25 114 VAL A CA 1
ATOM 913 C C . VAL A 1 114 ? -10.579 -19.709 -1.667 1.00 96.25 114 VAL A C 1
ATOM 915 O O . VAL A 1 114 ? -11.179 -20.315 -0.782 1.00 96.25 114 VAL A O 1
ATOM 918 N N . GLU A 1 115 ? -10.640 -20.040 -2.957 1.00 96.50 115 GLU A N 1
ATOM 919 C CA . GLU A 1 115 ? -11.386 -21.193 -3.465 1.00 96.50 115 GLU A CA 1
ATOM 920 C C . GLU A 1 115 ? -11.018 -22.467 -2.683 1.00 96.50 115 GLU A C 1
ATOM 922 O O . GLU A 1 115 ? -9.847 -22.722 -2.393 1.00 96.50 115 GLU A O 1
ATOM 927 N N . ASP A 1 116 ? -12.038 -23.243 -2.310 1.00 96.38 116 ASP A N 1
ATOM 928 C CA . ASP A 1 116 ? -11.933 -24.486 -1.536 1.00 96.38 116 ASP A CA 1
ATOM 929 C C . ASP A 1 116 ? -11.325 -24.358 -0.117 1.00 96.38 116 ASP A C 1
ATOM 931 O O . ASP A 1 116 ? -1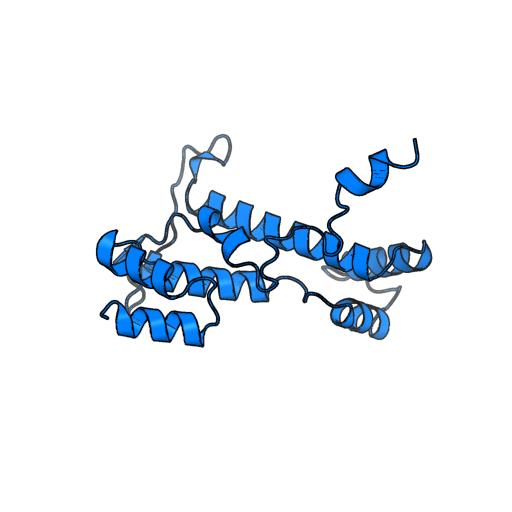0.937 -25.364 0.493 1.00 96.38 116 ASP A O 1
ATOM 935 N N . ASN A 1 117 ? -11.244 -23.151 0.462 1.00 95.62 117 ASN A N 1
ATOM 936 C CA . ASN A 1 117 ? -10.803 -22.985 1.849 1.00 95.62 117 ASN A CA 1
ATOM 937 C C . ASN A 1 117 ? -11.904 -23.355 2.860 1.00 95.62 117 ASN A C 1
ATOM 939 O O . ASN A 1 117 ? -12.664 -22.511 3.324 1.00 95.62 117 ASN A O 1
ATOM 943 N N . GLU A 1 118 ? -11.932 -24.620 3.273 1.00 95.44 118 GLU A N 1
ATOM 944 C CA . GLU A 1 118 ? -12.797 -25.113 4.360 1.00 95.44 118 GLU A CA 1
ATOM 945 C C . GLU A 1 118 ? -12.033 -25.322 5.685 1.00 95.44 118 GLU A C 1
ATOM 947 O O . GLU A 1 118 ? -12.571 -25.863 6.654 1.00 95.44 118 GLU A O 1
ATOM 952 N N . TYR A 1 119 ? -10.749 -24.950 5.730 1.00 96.12 119 TYR A N 1
ATOM 953 C CA . TYR A 1 119 ? -9.811 -25.468 6.732 1.00 96.12 119 TYR A CA 1
ATOM 954 C C . TYR A 1 119 ? -9.417 -24.454 7.802 1.00 96.12 119 TYR A C 1
ATOM 956 O O . TYR A 1 119 ? -9.210 -24.838 8.957 1.00 96.12 119 TYR A O 1
ATOM 964 N N . VAL A 1 120 ? -9.240 -23.183 7.432 1.00 96.62 120 VAL A N 1
ATOM 965 C CA . VAL A 1 120 ? -8.672 -22.165 8.324 1.00 96.62 120 VAL A CA 1
ATOM 966 C C . VAL A 1 120 ? -9.301 -20.796 8.096 1.00 96.62 120 VAL A C 1
ATOM 968 O O . VAL A 1 120 ? -9.668 -20.438 6.984 1.00 96.62 120 VAL A O 1
ATOM 971 N N . ASN A 1 121 ? -9.348 -20.010 9.169 1.00 95.50 121 ASN A N 1
ATOM 972 C CA . ASN A 1 121 ? -9.685 -18.591 9.140 1.00 95.50 121 ASN A CA 1
ATOM 973 C C . ASN A 1 121 ? -8.488 -17.771 9.622 1.00 95.50 121 ASN A C 1
ATOM 975 O O . ASN A 1 121 ? -7.665 -18.259 10.405 1.00 95.50 121 ASN A O 1
ATOM 979 N N . TRP A 1 122 ? -8.414 -16.518 9.188 1.00 96.00 122 TRP A N 1
ATOM 980 C CA . TRP A 1 122 ? -7.427 -15.548 9.653 1.00 96.00 122 TRP A CA 1
ATOM 981 C C . TRP A 1 122 ? -8.055 -14.162 9.771 1.00 96.00 122 TRP A C 1
ATOM 983 O O . TRP A 1 122 ? -9.179 -13.938 9.340 1.00 96.00 122 TRP A O 1
ATOM 993 N N . GLY A 1 123 ? -7.313 -13.251 10.390 1.00 94.50 123 GLY A N 1
ATOM 994 C CA . GLY A 1 123 ? -7.677 -11.848 10.510 1.00 94.50 123 GLY A CA 1
ATOM 995 C C . GLY A 1 123 ? -6.476 -11.027 10.963 1.00 94.50 123 GLY A C 1
ATOM 996 O O . GLY A 1 123 ? -5.486 -11.572 11.469 1.00 94.50 123 GLY A O 1
ATOM 997 N N . LEU A 1 124 ? -6.562 -9.713 10.778 1.00 96.62 124 LEU A N 1
ATOM 998 C CA . LEU A 1 124 ? -5.563 -8.758 11.245 1.00 96.62 124 LEU A CA 1
ATOM 999 C C . LEU A 1 124 ? -6.034 -8.107 12.551 1.00 96.62 124 LEU A C 1
ATOM 1001 O O . LEU A 1 124 ? -7.196 -7.737 12.689 1.00 96.62 124 LEU A O 1
ATOM 1005 N N . PHE A 1 125 ? -5.133 -7.945 13.523 1.00 97.00 125 PHE A N 1
ATOM 1006 C CA . PHE A 1 125 ? -5.479 -7.442 14.854 1.00 97.00 125 PHE A CA 1
ATOM 1007 C C . PHE A 1 125 ? -4.507 -6.363 15.326 1.00 97.00 125 PHE A C 1
ATOM 1009 O O . PHE A 1 125 ? -3.299 -6.446 15.108 1.00 97.00 125 PHE A O 1
ATOM 1016 N N . ILE A 1 126 ? -5.041 -5.377 16.043 1.00 97.12 126 ILE A N 1
ATOM 1017 C CA . ILE A 1 126 ? -4.267 -4.489 16.910 1.00 97.12 126 ILE A CA 1
ATOM 1018 C C . ILE A 1 126 ? -3.849 -5.300 18.132 1.00 97.12 126 ILE A C 1
ATOM 1020 O O . ILE A 1 126 ? -4.671 -6.032 18.691 1.00 97.12 126 ILE A O 1
ATOM 1024 N N . THR A 1 127 ? -2.598 -5.152 18.560 1.00 97.69 127 THR A N 1
ATOM 1025 C CA . THR A 1 127 ? -2.053 -5.848 19.726 1.00 97.69 127 THR A CA 1
ATOM 1026 C C . THR A 1 127 ? -1.761 -4.900 20.884 1.00 97.69 127 THR A C 1
ATOM 1028 O O . THR A 1 127 ? -1.540 -3.707 20.676 1.00 97.69 127 THR A O 1
ATOM 1031 N N . ASP A 1 128 ? -1.739 -5.440 22.101 1.00 96.88 128 ASP A N 1
ATOM 1032 C CA . ASP A 1 128 ? -1.126 -4.773 23.253 1.00 96.88 128 ASP A CA 1
ATOM 1033 C C . ASP A 1 128 ? 0.413 -4.893 23.243 1.00 96.88 128 ASP A C 1
ATOM 1035 O O . ASP A 1 128 ? 1.004 -5.447 22.309 1.00 96.88 128 ASP A O 1
ATOM 1039 N N . ASP A 1 129 ? 1.060 -4.371 24.289 1.00 97.12 129 ASP A N 1
ATOM 1040 C CA . ASP A 1 129 ? 2.520 -4.376 24.451 1.00 97.12 129 ASP A CA 1
ATOM 1041 C C . ASP A 1 129 ? 3.106 -5.794 24.604 1.00 97.12 129 ASP A C 1
ATOM 1043 O O . ASP A 1 129 ? 4.291 -6.011 24.345 1.00 97.12 129 ASP A O 1
ATOM 1047 N N . GLU A 1 130 ? 2.287 -6.781 24.983 1.00 97.31 130 GLU A N 1
ATOM 1048 C CA . GLU A 1 130 ? 2.674 -8.193 25.041 1.00 97.31 130 GLU A CA 1
ATOM 1049 C C . GLU A 1 130 ? 2.389 -8.952 23.732 1.00 97.31 130 GLU A C 1
ATOM 1051 O O . GLU A 1 130 ? 2.634 -10.159 23.652 1.00 97.31 130 GLU A O 1
ATOM 1056 N N . GLY A 1 131 ? 1.883 -8.267 22.702 1.00 96.19 131 GLY A N 1
ATOM 1057 C CA . GLY A 1 131 ? 1.571 -8.858 21.401 1.00 96.19 131 GLY A CA 1
ATOM 1058 C C . GLY A 1 131 ? 0.257 -9.641 21.368 1.00 96.19 131 GLY A C 1
ATOM 1059 O O . GLY A 1 131 ? 0.023 -10.403 20.429 1.00 96.19 131 GLY A O 1
ATOM 1060 N N . ARG A 1 132 ? -0.615 -9.489 22.371 1.00 97.75 132 ARG A N 1
ATOM 1061 C CA . ARG A 1 132 ? -1.920 -10.163 22.402 1.00 97.75 132 ARG A CA 1
ATOM 1062 C C . ARG A 1 132 ? -2.941 -9.350 21.606 1.00 97.75 132 ARG A C 1
ATOM 1064 O O . ARG A 1 132 ? -2.964 -8.127 21.747 1.00 97.75 132 ARG A O 1
ATOM 1071 N N . PRO A 1 133 ? -3.800 -9.987 20.793 1.00 97.38 133 PRO A N 1
ATOM 1072 C CA . PRO A 1 133 ? -4.810 -9.275 20.018 1.00 97.38 133 PRO A CA 1
ATOM 1073 C C . PRO A 1 133 ? -5.849 -8.633 20.947 1.00 97.38 133 PRO A C 1
ATOM 1075 O O . PRO A 1 133 ? -6.410 -9.301 21.815 1.00 97.38 133 PRO A O 1
ATOM 1078 N N . ILE A 1 134 ? -6.116 -7.340 20.749 1.00 96.38 134 ILE A N 1
ATOM 1079 C CA . ILE A 1 134 ? -7.085 -6.565 21.544 1.00 96.38 134 ILE A CA 1
ATOM 1080 C C . ILE A 1 134 ? -8.295 -6.103 20.734 1.00 96.38 134 ILE A C 1
ATOM 1082 O O . ILE A 1 134 ? -9.367 -5.884 21.297 1.00 96.38 134 ILE A O 1
ATOM 1086 N N . LYS A 1 135 ? -8.133 -5.927 19.421 1.00 95.19 135 LYS A N 1
ATOM 1087 C CA . LYS A 1 135 ? -9.196 -5.471 18.526 1.00 95.19 135 LYS A CA 1
ATOM 1088 C C . LYS A 1 135 ? -8.881 -5.888 17.100 1.00 95.19 135 LYS A C 1
ATOM 1090 O O . LYS A 1 135 ? -7.738 -5.768 16.671 1.00 95.19 135 LYS A O 1
ATOM 1095 N N . GLU A 1 136 ? -9.886 -6.352 16.377 1.00 95.56 136 GLU A N 1
ATOM 1096 C CA . GLU A 1 136 ? -9.767 -6.620 14.948 1.00 95.56 136 GLU A CA 1
ATOM 1097 C C . GLU A 1 136 ? -9.524 -5.319 14.169 1.00 95.56 136 GLU A C 1
ATOM 1099 O O . GLU A 1 136 ? -10.120 -4.274 14.453 1.00 95.56 136 GLU A O 1
ATOM 1104 N N . LEU A 1 137 ? -8.620 -5.392 13.198 1.00 96.62 137 LEU A N 1
ATOM 1105 C CA . LEU A 1 137 ? -8.360 -4.354 12.216 1.00 96.62 137 LEU A CA 1
ATOM 1106 C C . LEU A 1 137 ? -8.885 -4.836 10.864 1.00 96.62 137 LEU A C 1
ATOM 1108 O O . LEU A 1 137 ? -8.121 -5.345 10.054 1.00 96.62 137 LEU A O 1
ATOM 1112 N N . SER A 1 138 ? -10.184 -4.659 10.648 1.00 95.19 138 SER A N 1
ATOM 1113 C CA . SER A 1 138 ? -10.860 -4.988 9.392 1.00 95.19 138 SER A CA 1
ATOM 1114 C C . SER A 1 138 ? -11.116 -3.745 8.541 1.00 95.19 138 SER A C 1
ATOM 1116 O O . SER A 1 138 ? -10.851 -2.626 8.992 1.00 95.19 138 SER A O 1
ATOM 1118 N N . GLY A 1 139 ? -11.676 -3.909 7.344 1.00 95.44 139 GLY A N 1
ATOM 1119 C CA . GLY A 1 139 ? -12.141 -2.869 6.421 1.00 95.44 139 GLY A CA 1
ATOM 1120 C C . GLY A 1 139 ? -11.022 -2.010 5.837 1.00 95.44 139 GLY A C 1
ATOM 1121 O O . GLY A 1 139 ? -11.225 -0.826 5.564 1.00 95.44 139 GLY A O 1
ATOM 1122 N N . LEU A 1 140 ? -9.813 -2.560 5.701 1.00 97.50 140 LEU A N 1
ATOM 1123 C CA . LEU A 1 140 ? -8.667 -1.818 5.163 1.00 97.50 140 LEU A CA 1
ATOM 1124 C C . LEU A 1 140 ? -8.837 -1.514 3.668 1.00 97.50 140 LEU A C 1
ATOM 1126 O O . LEU A 1 140 ? -8.483 -0.417 3.228 1.00 97.50 140 LEU A O 1
ATOM 1130 N N . TYR A 1 141 ? -9.410 -2.454 2.908 1.00 96.81 141 TYR A N 1
ATOM 1131 C CA . TYR A 1 141 ? -9.604 -2.341 1.457 1.00 96.81 141 TYR A CA 1
ATOM 1132 C C . TYR A 1 141 ? -10.445 -1.112 1.070 1.00 96.81 141 TYR A C 1
ATOM 1134 O O . TYR A 1 141 ? -10.166 -0.461 0.063 1.00 96.81 141 TYR A O 1
ATOM 1142 N N . GLU A 1 142 ? -11.409 -0.725 1.913 1.00 96.31 142 GLU A N 1
ATOM 1143 C CA . GLU A 1 142 ? -12.294 0.436 1.716 1.00 96.31 142 GLU A CA 1
ATOM 1144 C C . GLU A 1 142 ? -11.535 1.769 1.692 1.00 96.31 142 GLU A C 1
ATOM 1146 O O . GLU A 1 142 ? -12.006 2.764 1.147 1.00 96.31 142 GLU A O 1
ATOM 1151 N N . SER A 1 143 ? -10.346 1.796 2.293 1.00 96.62 143 SER A N 1
ATOM 1152 C CA . SER A 1 143 ? -9.552 3.003 2.514 1.00 96.62 143 SER A CA 1
ATOM 1153 C C . SER A 1 143 ? -8.291 3.080 1.649 1.00 96.62 143 SER A C 1
ATOM 1155 O O . SER A 1 143 ? -7.554 4.067 1.726 1.00 96.62 143 SER A O 1
ATOM 1157 N N . VAL A 1 144 ? -8.011 2.066 0.822 1.00 97.62 144 VAL A N 1
ATOM 1158 C CA . VAL A 1 144 ? -6.756 1.982 0.050 1.00 97.62 144 VAL A CA 1
ATOM 1159 C C . VAL A 1 144 ? -6.597 3.175 -0.885 1.00 97.62 144 VAL A C 1
ATOM 1161 O O . VAL A 1 144 ? -5.590 3.876 -0.818 1.00 97.62 144 VAL A O 1
ATOM 1164 N N . LEU A 1 145 ? -7.603 3.447 -1.716 1.00 95.94 145 LEU A N 1
ATOM 1165 C CA . LEU A 1 145 ? -7.550 4.549 -2.677 1.00 95.94 145 LEU A CA 1
ATOM 1166 C C . LEU A 1 145 ? -7.558 5.916 -1.985 1.00 95.94 145 LEU A C 1
ATOM 1168 O O . LEU A 1 145 ? -6.737 6.767 -2.321 1.00 95.94 145 LEU A O 1
ATOM 1172 N N . GLY A 1 146 ? -8.400 6.099 -0.963 1.00 94.00 146 GLY A N 1
ATOM 1173 C CA . GLY A 1 146 ? -8.486 7.354 -0.205 1.00 94.00 146 GLY A CA 1
ATOM 1174 C C . GLY A 1 146 ? -7.208 7.713 0.570 1.00 94.00 146 GLY A C 1
ATOM 1175 O O . GLY A 1 146 ? -7.038 8.862 0.986 1.00 94.00 146 GLY A O 1
ATOM 1176 N N . THR A 1 147 ? -6.297 6.749 0.745 1.00 96.38 147 THR A N 1
ATOM 1177 C CA . THR A 1 147 ? -4.981 6.933 1.374 1.00 96.38 147 THR A CA 1
ATOM 1178 C C . THR A 1 147 ? -3.821 6.997 0.374 1.00 96.38 147 THR A C 1
ATOM 1180 O O . THR A 1 147 ? -2.670 7.090 0.807 1.00 96.38 147 THR A O 1
ATOM 1183 N N . ASP A 1 148 ? -4.095 7.012 -0.939 1.00 96.19 148 ASP A N 1
ATOM 1184 C CA . ASP A 1 148 ? -3.084 7.269 -1.973 1.00 96.19 148 ASP A CA 1
ATOM 1185 C C . ASP A 1 148 ? -2.315 8.567 -1.650 1.00 96.19 148 ASP A C 1
ATOM 1187 O O . ASP A 1 148 ? -2.915 9.648 -1.615 1.00 96.19 148 ASP A O 1
ATOM 1191 N N . PRO A 1 149 ? -0.980 8.512 -1.460 1.00 94.62 149 PRO A N 1
ATOM 1192 C CA . PRO A 1 149 ? -0.176 9.685 -1.127 1.00 94.62 149 PRO A CA 1
ATOM 1193 C C . PRO A 1 149 ? -0.232 10.812 -2.162 1.00 94.62 149 PRO A C 1
ATOM 1195 O O . PRO A 1 149 ? 0.117 11.947 -1.832 1.00 94.62 149 PRO A O 1
ATOM 1198 N N . THR A 1 150 ? -0.626 10.519 -3.406 1.00 93.62 150 THR A N 1
ATOM 1199 C CA . THR A 1 150 ? -0.783 11.547 -4.447 1.00 93.62 150 THR A CA 1
ATOM 1200 C C . THR A 1 150 ? -2.111 12.297 -4.341 1.00 93.62 150 THR A C 1
ATOM 1202 O O . THR A 1 150 ? -2.263 13.351 -4.957 1.00 93.62 150 THR A O 1
ATOM 1205 N N . GLY A 1 151 ? -3.072 11.766 -3.576 1.00 93.25 151 GLY A N 1
ATOM 1206 C CA . GLY A 1 151 ? -4.435 12.286 -3.480 1.00 93.25 151 GLY A CA 1
ATOM 1207 C C . GLY A 1 151 ? -5.253 12.130 -4.764 1.00 93.25 151 GLY A C 1
ATOM 1208 O O . GLY A 1 151 ? -6.316 12.736 -4.876 1.00 93.25 151 GLY A O 1
ATOM 1209 N N . ARG A 1 152 ? -4.763 11.366 -5.751 1.00 93.25 152 ARG A N 1
ATOM 1210 C CA . ARG A 1 152 ? -5.461 11.130 -7.022 1.00 93.25 152 ARG A CA 1
ATOM 1211 C C . ARG A 1 152 ? -6.331 9.884 -6.997 1.00 93.25 152 ARG A C 1
ATOM 1213 O O . ARG A 1 152 ? -7.027 9.657 -7.981 1.00 93.25 152 ARG A O 1
ATOM 1220 N N . GLU A 1 153 ? -6.256 9.072 -5.944 1.00 94.56 153 GLU A N 1
ATOM 1221 C CA . GLU A 1 153 ? -6.883 7.746 -5.907 1.00 94.56 153 GLU A CA 1
ATOM 1222 C C . GLU A 1 153 ? -6.434 6.906 -7.113 1.00 94.56 153 GLU A C 1
ATOM 1224 O O . GLU A 1 153 ? -7.228 6.230 -7.761 1.00 94.56 153 GLU A O 1
ATOM 1229 N N . MET A 1 154 ? -5.153 7.033 -7.485 1.00 94.81 154 MET A N 1
ATOM 1230 C CA . MET A 1 154 ? -4.575 6.429 -8.692 1.00 94.81 154 MET A CA 1
ATOM 1231 C C . MET A 1 154 ? -5.232 6.831 -10.030 1.00 94.81 154 MET A C 1
ATOM 1233 O O . MET A 1 154 ? -4.944 6.229 -11.064 1.00 94.81 154 MET A O 1
ATOM 1237 N N . CYS A 1 155 ? -6.051 7.889 -10.067 1.00 93.88 155 CYS A N 1
ATOM 1238 C CA . CYS A 1 155 ? -6.549 8.457 -11.322 1.00 93.88 155 CYS A CA 1
ATOM 1239 C C . CYS A 1 155 ? -5.400 9.029 -12.175 1.00 93.88 155 CYS A C 1
ATOM 1241 O O . CYS A 1 155 ? -4.469 9.613 -11.610 1.00 93.88 155 CYS A O 1
ATOM 1243 N N . PRO A 1 156 ? -5.483 8.990 -13.523 1.00 90.00 156 PRO A N 1
ATOM 1244 C CA . PRO A 1 156 ? -4.438 9.513 -14.406 1.00 90.00 156 PRO A CA 1
ATOM 1245 C C . PRO A 1 156 ? -4.054 10.971 -14.114 1.00 90.00 156 PRO A C 1
ATOM 1247 O O . PRO A 1 156 ? -4.925 11.813 -13.883 1.00 90.00 156 PRO A O 1
ATOM 1250 N N . LYS A 1 157 ? -2.751 11.292 -14.191 1.00 84.19 157 LYS A N 1
ATOM 1251 C CA . LYS A 1 157 ? -2.224 12.662 -13.976 1.00 84.19 157 LYS A CA 1
ATOM 1252 C C . LYS A 1 157 ? -2.872 13.703 -14.889 1.00 84.19 157 LYS A C 1
ATOM 1254 O O . LYS A 1 157 ? -3.169 14.810 -14.455 1.00 84.19 157 LYS A O 1
ATOM 1259 N N . ASN A 1 158 ? -3.103 13.327 -16.143 1.00 75.75 158 ASN A N 1
ATOM 1260 C CA . ASN A 1 158 ? -3.776 14.156 -17.131 1.00 75.75 158 ASN A CA 1
ATOM 1261 C C . ASN A 1 158 ? -5.179 13.589 -17.328 1.00 75.75 158 ASN A C 1
ATOM 1263 O O . ASN A 1 158 ? -5.381 12.737 -18.194 1.00 75.75 158 ASN A O 1
ATOM 1267 N N . LYS A 1 159 ? -6.147 14.021 -16.511 1.00 63.97 159 LYS A N 1
ATOM 1268 C CA . LYS A 1 159 ? -7.556 13.761 -16.822 1.00 63.97 159 LYS A CA 1
ATOM 1269 C C . LYS A 1 159 ? -7.847 14.419 -18.169 1.00 63.97 159 LYS A C 1
ATOM 1271 O O . LYS A 1 159 ? -7.850 15.644 -18.266 1.00 63.97 159 LYS A O 1
ATOM 1276 N N . ILE A 1 160 ? -8.035 13.612 -19.209 1.00 58.03 160 ILE A N 1
ATOM 1277 C CA . ILE A 1 160 ? -8.613 14.099 -20.458 1.00 58.03 160 ILE A CA 1
ATOM 1278 C C . ILE A 1 160 ? -10.050 14.470 -20.108 1.00 58.03 160 ILE A C 1
ATOM 1280 O O . ILE A 1 160 ? -10.810 13.612 -19.661 1.00 58.03 160 ILE A O 1
ATOM 1284 N N . ASP A 1 161 ? -10.390 15.752 -20.222 1.00 54.22 161 ASP A N 1
ATOM 1285 C CA . ASP A 1 161 ? -11.770 16.205 -20.109 1.00 54.22 161 ASP A CA 1
ATOM 1286 C C . ASP A 1 161 ? -12.521 15.732 -21.364 1.00 54.22 161 ASP A C 1
ATOM 1288 O O . ASP A 1 161 ? -12.238 16.243 -22.453 1.00 54.22 161 ASP A O 1
ATOM 1292 N N . PRO A 1 162 ? -13.472 14.785 -21.249 1.00 57.91 162 PRO A N 1
ATOM 1293 C CA . PRO A 1 162 ? -14.200 14.269 -22.405 1.00 57.91 162 PRO A CA 1
ATOM 1294 C C . PRO A 1 162 ? -14.999 15.355 -23.141 1.00 57.91 162 PRO A C 1
ATOM 1296 O O . PRO A 1 162 ? -15.398 15.151 -24.285 1.00 57.91 162 PRO A O 1
ATOM 1299 N N . SER A 1 163 ? -15.250 16.509 -22.506 1.00 58.75 163 SER A N 1
ATOM 1300 C CA . SER A 1 163 ? -15.980 17.621 -23.121 1.00 58.75 163 SER A CA 1
ATOM 1301 C C . SER A 1 163 ? -15.149 18.442 -24.118 1.00 58.75 163 SER A C 1
ATOM 1303 O O . SER A 1 163 ? -15.732 19.146 -24.942 1.00 58.75 163 SER A O 1
ATOM 1305 N N . ASN A 1 164 ? -13.816 18.314 -24.116 1.00 49.47 164 ASN A N 1
ATOM 1306 C CA . ASN A 1 164 ? -12.940 19.036 -25.049 1.00 49.47 164 ASN A CA 1
ATOM 1307 C C . ASN A 1 164 ? -12.729 18.320 -26.396 1.00 49.47 164 ASN A C 1
ATOM 1309 O O . ASN A 1 164 ? -12.340 18.973 -27.364 1.00 49.47 164 ASN A O 1
ATOM 1313 N N . ASP A 1 165 ? -13.032 17.022 -26.497 1.00 50.34 165 ASP A N 1
ATOM 1314 C CA . ASP A 1 165 ? -12.879 16.255 -27.746 1.00 50.34 165 ASP A CA 1
ATOM 1315 C C . ASP A 1 165 ? -14.111 16.331 -28.668 1.00 50.34 165 ASP A C 1
ATOM 1317 O O . ASP A 1 165 ? -14.023 16.018 -29.854 1.00 50.34 165 ASP A O 1
ATOM 1321 N N . LEU A 1 166 ? -15.254 16.825 -28.176 1.00 49.78 166 LEU A N 1
ATOM 1322 C CA . LEU A 1 166 ? -16.479 16.987 -28.977 1.00 49.78 166 LEU A CA 1
ATOM 1323 C C . LEU A 1 166 ? -16.523 18.278 -29.815 1.00 49.78 166 LEU A C 1
ATOM 1325 O O . LEU A 1 166 ? -17.499 18.505 -30.525 1.00 49.78 166 LEU A O 1
ATOM 1329 N N . ILE A 1 167 ? -15.494 19.132 -29.755 1.00 50.38 167 ILE A N 1
ATOM 1330 C CA . ILE A 1 167 ? -15.449 20.396 -30.518 1.00 50.38 167 ILE A CA 1
ATOM 1331 C C . ILE A 1 167 ? -14.718 20.237 -31.868 1.00 50.38 167 ILE A C 1
ATOM 1333 O O . ILE A 1 167 ? -14.827 21.111 -32.723 1.00 50.38 167 ILE A O 1
ATOM 1337 N N . ASN A 1 168 ? -14.038 19.109 -32.114 1.00 44.28 168 ASN A N 1
ATOM 1338 C CA . ASN A 1 168 ? -13.270 18.883 -33.349 1.00 44.28 168 ASN A CA 1
ATOM 1339 C C . ASN A 1 168 ? -13.673 17.620 -34.141 1.00 44.28 168 ASN A C 1
ATOM 1341 O O . ASN A 1 168 ? -12.865 17.136 -34.936 1.00 44.28 168 ASN A O 1
ATOM 1345 N N . ALA A 1 169 ? -14.889 17.095 -33.949 1.00 41.84 169 ALA A N 1
ATOM 1346 C CA . ALA A 1 169 ? -15.437 15.979 -34.731 1.00 41.84 169 ALA A CA 1
ATOM 1347 C C . ALA A 1 169 ? -16.523 16.437 -35.714 1.00 41.84 169 ALA A C 1
ATOM 1349 O O . ALA A 1 169 ? -17.394 17.237 -35.301 1.00 41.84 169 ALA A O 1
#